Protein AF-A0AA37GB28-F1 (afdb_monomer_lite)

Sequence (142 aa):
MQKDSQGMRNPSDYNKQITAYLEQAVSANLSIIYVASGNIKQVEAFKKEAMHKDITIVTKHDLLESEDQLENLNWDQQALVDFLVLLSASQFGGMAYSSFSWNVALKRHLFIINSKEKYLDGPLVFNDKLSQIYEFAACLWP

Structure (mmCIF, N/CA/C/O backbone):
data_AF-A0AA37GB28-F1
#
_entry.id   AF-A0AA37GB28-F1
#
loop_
_atom_site.group_PDB
_atom_site.id
_atom_site.type_symbol
_atom_site.label_atom_id
_atom_site.label_alt_id
_atom_site.label_comp_id
_atom_site.label_asym_id
_atom_site.label_entity_id
_atom_site.label_seq_id
_atom_site.pdbx_PDB_ins_code
_atom_site.Cartn_x
_atom_site.Cartn_y
_atom_site.Cartn_z
_atom_site.occupancy
_atom_site.B_iso_or_equiv
_atom_site.auth_seq_id
_atom_site.auth_comp_id
_atom_site.auth_asym_id
_atom_site.auth_atom_id
_atom_site.pdbx_PDB_model_num
ATOM 1 N N . MET A 1 1 ? 7.438 25.900 -2.163 1.00 44.66 1 MET A N 1
ATOM 2 C CA . MET A 1 1 ? 6.334 24.917 -2.088 1.00 44.66 1 MET A CA 1
ATOM 3 C C . MET A 1 1 ? 5.019 25.693 -2.071 1.00 44.66 1 MET A C 1
ATOM 5 O O . MET A 1 1 ? 4.666 26.234 -1.033 1.00 44.66 1 MET A O 1
ATOM 9 N N . GLN A 1 2 ? 4.365 25.865 -3.222 1.00 34.47 2 GLN A N 1
ATOM 10 C CA . GLN A 1 2 ? 3.097 26.601 -3.328 1.00 34.47 2 GLN A CA 1
ATOM 11 C C . GLN A 1 2 ? 1.946 25.600 -3.177 1.00 34.47 2 GLN A C 1
ATOM 13 O O . GLN A 1 2 ? 1.790 24.711 -4.009 1.00 34.47 2 GLN A O 1
ATOM 18 N N . LYS A 1 3 ? 1.201 25.698 -2.074 1.00 37.25 3 LYS A N 1
ATOM 19 C CA . LYS A 1 3 ? -0.145 25.120 -1.970 1.00 37.25 3 LYS A CA 1
ATOM 20 C C . LYS A 1 3 ? -1.099 26.121 -2.620 1.00 37.25 3 LYS A C 1
ATOM 22 O O . LYS A 1 3 ? -0.932 27.322 -2.398 1.00 37.25 3 LYS A O 1
ATOM 27 N N . ASP A 1 4 ? -2.042 25.656 -3.429 1.00 43.44 4 ASP A N 1
ATOM 28 C CA . ASP A 1 4 ? -3.091 26.531 -3.944 1.00 43.44 4 ASP A CA 1
ATOM 29 C C . ASP A 1 4 ? -4.086 26.912 -2.829 1.00 43.44 4 ASP A C 1
ATOM 31 O O . ASP A 1 4 ? -4.062 26.374 -1.716 1.00 43.44 4 ASP A O 1
ATOM 35 N N . SER A 1 5 ? -4.949 27.887 -3.115 1.00 39.38 5 SER A N 1
ATOM 36 C CA . SER A 1 5 ? -5.918 28.482 -2.184 1.00 39.38 5 SER A CA 1
ATOM 37 C C . SER A 1 5 ? -6.991 27.511 -1.664 1.00 39.38 5 SER A C 1
ATOM 39 O O . SER A 1 5 ? -7.817 27.910 -0.845 1.00 39.38 5 SER A O 1
ATOM 41 N N . GLN A 1 6 ? -6.963 26.239 -2.081 1.00 45.59 6 GLN A N 1
ATOM 42 C CA . GLN A 1 6 ? -7.826 25.168 -1.575 1.00 45.59 6 GLN A CA 1
ATOM 43 C C . GLN A 1 6 ? -7.063 24.068 -0.819 1.00 45.59 6 GLN A C 1
ATOM 45 O O . GLN A 1 6 ? -7.653 23.064 -0.419 1.00 45.59 6 GLN A O 1
ATOM 50 N N . GLY A 1 7 ? -5.758 24.249 -0.586 1.00 44.16 7 GLY A N 1
ATOM 51 C CA . GLY A 1 7 ? -4.916 23.262 0.087 1.00 44.16 7 GLY A CA 1
ATOM 52 C C . GLY A 1 7 ? -4.585 22.042 -0.777 1.00 44.16 7 GLY A C 1
ATOM 53 O O . GLY A 1 7 ? -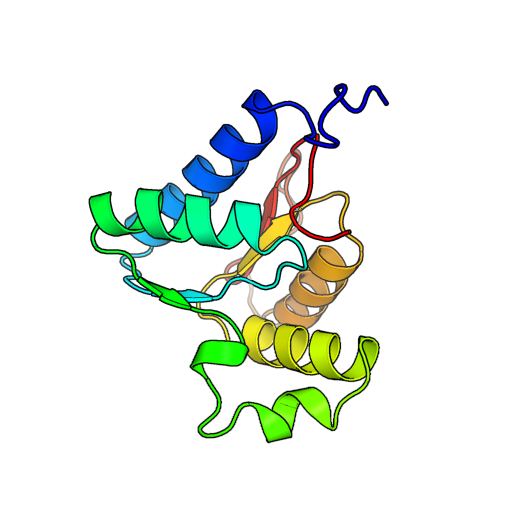4.012 21.082 -0.256 1.00 44.16 7 GLY A O 1
ATOM 54 N N . MET A 1 8 ? -4.903 22.072 -2.074 1.00 44.94 8 MET A N 1
ATOM 55 C CA . MET A 1 8 ? -4.512 21.035 -3.017 1.00 44.94 8 MET A CA 1
ATOM 56 C C . MET A 1 8 ? -3.082 21.305 -3.514 1.00 44.94 8 MET A C 1
ATOM 58 O O . MET A 1 8 ? -2.647 22.431 -3.762 1.00 44.94 8 MET A O 1
ATOM 62 N N . ARG A 1 9 ? -2.275 20.242 -3.558 1.00 53.41 9 ARG A N 1
ATOM 63 C CA . ARG A 1 9 ? -0.957 20.256 -4.209 1.00 53.41 9 ARG A CA 1
ATOM 64 C C . ARG A 1 9 ? -1.154 19.982 -5.702 1.00 53.41 9 ARG A C 1
ATOM 66 O O . ARG A 1 9 ? -2.107 19.303 -6.070 1.00 53.41 9 ARG A O 1
ATOM 73 N N . ASN A 1 10 ? -0.242 20.511 -6.519 1.00 56.44 10 ASN A N 1
ATOM 74 C CA . ASN A 1 10 ? -0.277 20.521 -7.984 1.00 56.44 10 ASN A CA 1
ATOM 75 C C . ASN A 1 10 ? -0.951 19.272 -8.617 1.00 56.44 10 ASN A C 1
ATOM 77 O O . ASN A 1 10 ? -0.396 18.172 -8.529 1.00 56.44 10 ASN A O 1
ATOM 81 N N . PRO A 1 11 ? -2.111 19.425 -9.287 1.00 54.69 11 PRO A N 1
ATOM 82 C CA . PRO A 1 11 ? -2.870 18.318 -9.878 1.00 54.69 11 PRO A CA 1
ATOM 83 C C . PRO A 1 11 ? -2.077 17.442 -10.858 1.00 54.69 11 PRO A C 1
ATOM 85 O O . PRO A 1 11 ? -2.379 16.259 -11.013 1.00 54.69 11 PRO A O 1
ATOM 88 N N . SER A 1 12 ? -1.038 17.990 -11.502 1.00 60.44 12 SER A N 1
ATOM 89 C CA . SER A 1 12 ? -0.222 17.237 -12.460 1.00 60.44 12 SER A CA 1
ATOM 90 C C . SER A 1 12 ? 0.563 16.088 -11.831 1.00 60.44 12 SER A C 1
ATOM 92 O O . SER A 1 12 ? 0.869 15.120 -12.522 1.00 60.44 12 SER A O 1
ATOM 94 N N . ASP A 1 13 ? 0.919 16.193 -10.549 1.00 72.81 13 ASP A N 1
ATOM 95 C CA . ASP A 1 13 ? 1.750 15.189 -9.876 1.00 72.81 13 ASP A CA 1
ATOM 96 C C . ASP A 1 13 ? 0.901 14.034 -9.337 1.00 72.81 13 ASP A C 1
ATOM 98 O O . ASP A 1 13 ? 1.303 12.877 -9.442 1.00 72.81 13 ASP A O 1
ATOM 102 N N . TYR A 1 14 ? -0.313 14.337 -8.867 1.00 78.75 14 TYR A N 1
ATOM 103 C CA . TYR A 1 14 ? -1.307 13.334 -8.479 1.00 78.75 14 TYR A CA 1
ATOM 104 C C . TYR A 1 14 ? -1.664 12.411 -9.654 1.00 78.75 14 TYR A C 1
ATOM 106 O O . TYR A 1 14 ? -1.550 11.193 -9.536 1.00 78.75 14 TYR A O 1
ATOM 114 N N . ASN A 1 15 ? -2.004 12.980 -10.816 1.00 83.94 15 ASN A N 1
ATOM 115 C CA . ASN A 1 15 ? -2.403 12.187 -11.985 1.00 83.94 15 ASN A CA 1
ATOM 116 C C . ASN A 1 15 ? -1.285 11.247 -12.461 1.00 83.94 15 ASN A C 1
ATOM 118 O O . ASN A 1 15 ? -1.550 10.102 -12.828 1.00 83.94 15 ASN A O 1
ATOM 122 N N . LYS A 1 16 ? -0.025 11.705 -12.431 1.00 86.50 16 LYS A N 1
ATOM 123 C CA . LYS A 1 16 ? 1.137 10.869 -12.777 1.00 86.50 16 LYS A CA 1
ATOM 124 C C . LYS A 1 16 ? 1.286 9.691 -11.822 1.00 86.50 16 LYS A C 1
ATOM 126 O O . LYS A 1 16 ? 1.508 8.571 -12.272 1.00 86.50 16 LYS A O 1
ATOM 131 N N . GLN A 1 17 ? 1.135 9.945 -10.524 1.00 86.06 17 GLN A N 1
ATOM 132 C CA . GLN A 1 17 ? 1.241 8.917 -9.498 1.00 86.06 17 GLN A CA 1
ATOM 133 C C . GLN A 1 17 ? 0.158 7.842 -9.657 1.00 86.06 17 GLN A C 1
ATOM 135 O O . GLN A 1 17 ? 0.472 6.654 -9.682 1.00 86.06 17 GLN A O 1
ATOM 140 N N . ILE A 1 18 ? -1.104 8.252 -9.804 1.00 90.69 18 ILE A N 1
ATOM 141 C CA . ILE A 1 18 ? -2.223 7.319 -9.978 1.00 90.69 18 ILE A CA 1
ATOM 142 C C . ILE A 1 18 ? -2.073 6.502 -11.261 1.00 90.69 18 ILE A C 1
ATOM 144 O O . ILE A 1 18 ? -2.238 5.282 -11.237 1.00 90.69 18 ILE A O 1
ATOM 148 N N . THR A 1 19 ? -1.687 7.152 -12.362 1.00 92.38 19 THR A N 1
ATOM 149 C CA . THR A 1 19 ? -1.444 6.469 -13.639 1.00 92.38 19 THR A CA 1
ATOM 150 C C . THR A 1 19 ? -0.383 5.381 -13.483 1.00 92.38 19 THR A C 1
ATOM 152 O O . THR A 1 19 ? -0.632 4.242 -13.868 1.00 92.38 19 THR A O 1
ATOM 155 N N . ALA A 1 20 ? 0.749 5.692 -12.842 1.00 91.69 20 ALA A N 1
ATOM 156 C CA . ALA A 1 20 ? 1.826 4.728 -12.628 1.00 91.69 20 ALA A CA 1
ATOM 157 C C . ALA A 1 20 ? 1.382 3.519 -11.784 1.00 91.69 20 ALA A C 1
ATOM 159 O O . ALA A 1 20 ? 1.683 2.379 -12.129 1.00 91.69 20 ALA A O 1
ATOM 160 N N . TYR A 1 21 ? 0.619 3.742 -10.709 1.00 94.31 21 TYR A N 1
ATOM 161 C CA . TYR A 1 21 ? 0.118 2.651 -9.864 1.00 94.31 21 TYR A CA 1
ATOM 162 C C . TYR A 1 21 ? -0.885 1.752 -10.592 1.00 94.31 21 TYR A C 1
ATOM 164 O O . TYR A 1 21 ? -0.836 0.529 -10.451 1.00 94.31 21 TYR A O 1
ATOM 172 N N . LEU A 1 22 ? -1.773 2.339 -11.397 1.00 95.94 22 LEU A N 1
ATOM 173 C CA . LEU A 1 22 ? -2.718 1.578 -12.211 1.00 95.94 22 LEU A CA 1
ATOM 174 C C . LEU A 1 22 ? -2.004 0.778 -13.301 1.00 95.94 22 LEU A C 1
ATOM 176 O O . LEU A 1 22 ? -2.320 -0.390 -13.503 1.00 95.94 22 LEU A O 1
ATOM 180 N N . GLU A 1 23 ? -1.036 1.377 -13.994 1.00 94.75 23 GLU A N 1
ATOM 181 C CA . GLU A 1 23 ? -0.236 0.687 -15.010 1.00 94.75 23 GLU A CA 1
ATOM 182 C C . GLU A 1 23 ? 0.563 -0.473 -14.414 1.00 94.75 23 GLU A C 1
ATOM 184 O O . GLU A 1 23 ? 0.602 -1.551 -15.010 1.00 94.75 23 GLU A O 1
ATOM 189 N N . GLN A 1 24 ? 1.138 -0.292 -13.221 1.00 93.69 24 GLN A N 1
ATOM 190 C CA . GLN A 1 24 ? 1.817 -1.362 -12.495 1.00 93.69 24 GLN A CA 1
ATOM 191 C C . GLN A 1 24 ? 0.854 -2.515 -12.179 1.00 93.69 24 GLN A C 1
ATOM 193 O O . GLN A 1 24 ? 1.165 -3.666 -12.482 1.00 93.69 24 GLN A O 1
ATOM 198 N N . ALA A 1 25 ? -0.329 -2.221 -11.629 1.00 95.94 25 ALA A N 1
ATOM 199 C CA . ALA A 1 25 ? -1.328 -3.243 -11.312 1.00 95.94 25 ALA A CA 1
ATOM 200 C C . ALA A 1 25 ? -1.815 -3.995 -12.562 1.00 95.94 25 ALA A C 1
ATOM 202 O O . ALA A 1 25 ? -1.846 -5.225 -12.557 1.00 95.94 25 ALA A O 1
ATOM 203 N N . VAL A 1 26 ? -2.107 -3.280 -13.654 1.00 96.00 26 VAL A N 1
ATOM 204 C CA . VAL A 1 26 ? -2.498 -3.883 -14.941 1.00 96.00 26 VAL A CA 1
ATOM 205 C C . VAL A 1 26 ? -1.381 -4.772 -15.489 1.00 96.00 26 VAL A C 1
ATOM 207 O O . VAL A 1 26 ? -1.634 -5.915 -15.862 1.00 96.00 26 VAL A O 1
ATOM 210 N N . SER A 1 27 ? -0.136 -4.289 -15.491 1.00 94.62 27 SER A N 1
ATOM 211 C CA . SER A 1 27 ? 1.026 -5.048 -15.985 1.00 94.62 27 SER A CA 1
ATOM 212 C C . SER A 1 27 ? 1.286 -6.312 -15.161 1.00 94.62 27 SER A C 1
ATOM 214 O O . SER A 1 27 ? 1.778 -7.311 -15.680 1.00 94.62 27 SER A O 1
ATOM 216 N N . ALA A 1 28 ? 0.932 -6.273 -13.877 1.00 93.69 28 ALA A N 1
ATOM 217 C CA . ALA A 1 28 ? 1.032 -7.382 -12.941 1.00 93.69 28 ALA A CA 1
ATOM 218 C C . ALA A 1 28 ? -0.195 -8.311 -12.933 1.00 93.69 28 ALA A C 1
ATOM 220 O O . ALA A 1 28 ? -0.197 -9.289 -12.184 1.00 93.69 28 ALA A O 1
ATOM 221 N N . ASN A 1 29 ? -1.229 -8.018 -13.734 1.00 96.06 29 ASN A N 1
ATOM 222 C CA . ASN A 1 29 ? -2.520 -8.709 -13.726 1.00 96.06 29 ASN A CA 1
ATOM 223 C C . ASN A 1 29 ? -3.173 -8.755 -12.324 1.00 96.06 29 ASN A C 1
ATOM 225 O O . ASN A 1 29 ? -3.682 -9.788 -11.887 1.00 96.06 29 ASN A O 1
ATOM 229 N N . LEU A 1 30 ? -3.112 -7.636 -11.595 1.00 96.31 30 LEU A N 1
ATOM 230 C CA . LEU A 1 30 ? -3.709 -7.462 -10.271 1.00 96.31 30 LEU A CA 1
ATOM 231 C C . LEU A 1 30 ? -5.023 -6.682 -10.379 1.00 96.31 30 LEU A C 1
ATOM 233 O O . LEU A 1 30 ? -5.076 -5.629 -11.008 1.00 96.31 30 LEU A O 1
ATOM 237 N N . SER A 1 31 ? -6.064 -7.169 -9.705 1.00 96.81 31 SER A N 1
ATOM 238 C CA . SER A 1 31 ? -7.398 -6.549 -9.680 1.00 96.81 31 SER A CA 1
ATOM 239 C C . SER A 1 31 ? -7.693 -5.767 -8.396 1.00 96.81 31 SER A C 1
ATOM 241 O O . SER A 1 31 ? -8.775 -5.202 -8.258 1.00 96.81 31 SER A O 1
ATOM 243 N N . ILE A 1 32 ? -6.766 -5.750 -7.432 1.00 97.44 32 ILE A N 1
ATOM 244 C CA . ILE A 1 32 ? -6.934 -5.088 -6.133 1.00 97.44 32 ILE A CA 1
ATOM 245 C C . ILE A 1 32 ? -5.680 -4.271 -5.820 1.00 97.44 32 ILE A C 1
ATOM 247 O O . ILE A 1 32 ? -4.565 -4.783 -5.923 1.00 97.44 32 ILE A O 1
ATOM 251 N N . ILE A 1 33 ? -5.865 -3.021 -5.393 1.00 97.62 33 ILE A N 1
ATOM 252 C CA . ILE A 1 33 ? -4.802 -2.172 -4.845 1.00 97.62 33 ILE A CA 1
ATOM 253 C C . ILE A 1 33 ? -5.201 -1.754 -3.430 1.00 97.62 33 ILE A C 1
ATOM 255 O O . ILE A 1 33 ? -6.246 -1.139 -3.222 1.00 97.62 33 ILE A O 1
ATOM 259 N N . TYR A 1 34 ? -4.335 -2.052 -2.463 1.00 97.56 34 TYR A N 1
ATOM 260 C CA . TYR A 1 34 ? -4.426 -1.497 -1.117 1.00 97.56 34 TYR A CA 1
ATOM 261 C C . TYR A 1 34 ? -3.757 -0.119 -1.063 1.00 97.56 34 TYR A C 1
ATOM 263 O O . TYR A 1 34 ? -2.611 0.027 -1.492 1.00 97.56 34 TYR A O 1
ATOM 271 N N . VAL A 1 35 ? -4.441 0.884 -0.511 1.00 96.44 35 VAL A N 1
ATOM 272 C CA . VAL A 1 35 ? -3.936 2.260 -0.423 1.00 96.44 35 VAL A CA 1
ATOM 273 C C . VAL A 1 35 ? -3.772 2.691 1.030 1.00 96.44 35 VAL A C 1
ATOM 275 O O . VAL A 1 35 ? -4.746 2.860 1.759 1.00 96.44 35 VAL A O 1
ATOM 278 N N . ALA A 1 36 ? -2.523 2.957 1.411 1.00 94.94 36 ALA A N 1
ATOM 279 C CA . ALA A 1 36 ? -2.170 3.631 2.656 1.00 94.94 36 ALA A CA 1
ATOM 280 C C . ALA A 1 36 ? -2.015 5.139 2.400 1.00 94.94 36 ALA A C 1
ATOM 282 O O . ALA A 1 36 ? -0.994 5.595 1.881 1.00 94.94 36 ALA A O 1
ATOM 283 N N . SER A 1 37 ? -3.036 5.928 2.731 1.00 90.56 37 SER A N 1
ATOM 284 C CA . SER A 1 37 ? -2.998 7.388 2.602 1.00 90.56 37 SER A CA 1
ATOM 285 C C . SER A 1 37 ? -3.840 8.057 3.682 1.00 90.56 37 SER A C 1
ATOM 287 O O . SER A 1 37 ? -4.939 7.607 3.991 1.00 90.56 37 SER A O 1
ATOM 289 N N . GLY A 1 38 ? -3.344 9.179 4.210 1.00 85.06 38 GLY A N 1
ATOM 290 C CA . GLY A 1 38 ? -4.124 10.065 5.078 1.00 85.06 38 GLY A CA 1
ATOM 291 C C . GLY A 1 38 ? -5.043 11.030 4.315 1.00 85.06 38 GLY A C 1
ATOM 292 O O . GLY A 1 38 ? -5.807 11.765 4.937 1.00 85.06 38 GLY A O 1
ATOM 293 N N . ASN A 1 39 ? -4.978 11.074 2.978 1.00 88.94 39 ASN A N 1
ATOM 294 C CA . ASN A 1 39 ? -5.771 11.989 2.161 1.00 88.94 39 ASN A CA 1
ATOM 295 C C . ASN A 1 39 ? -7.007 11.296 1.577 1.00 88.94 39 ASN A C 1
ATOM 297 O O . ASN A 1 39 ? -7.021 10.861 0.426 1.00 88.94 39 ASN A O 1
ATOM 301 N N . ILE A 1 40 ? -8.079 11.269 2.369 1.00 87.31 40 ILE A N 1
ATOM 302 C CA . ILE A 1 40 ? -9.351 10.617 2.024 1.00 87.31 40 ILE A CA 1
ATOM 303 C C . ILE A 1 40 ? -9.896 11.107 0.670 1.00 87.31 40 ILE A C 1
ATOM 305 O O . ILE A 1 40 ? -10.335 10.306 -0.147 1.00 87.31 40 ILE A O 1
ATOM 309 N N . LYS A 1 41 ? -9.805 12.412 0.371 1.00 89.19 41 LYS A N 1
ATOM 310 C CA . LYS A 1 41 ? -10.308 12.968 -0.901 1.00 89.19 41 LYS A CA 1
ATOM 311 C C . LYS A 1 41 ? -9.564 12.406 -2.115 1.00 89.19 41 LYS A C 1
ATOM 313 O O . LYS A 1 41 ? -10.187 12.127 -3.136 1.00 89.19 41 LYS A O 1
ATOM 318 N N . GLN A 1 42 ? -8.245 12.247 -2.007 1.00 89.06 42 GLN A N 1
ATOM 319 C CA . GLN A 1 42 ? -7.425 11.672 -3.076 1.00 89.06 42 GLN A CA 1
ATOM 320 C C . GLN A 1 42 ? -7.654 10.168 -3.237 1.00 89.06 42 GLN A C 1
ATOM 322 O O . GLN A 1 42 ? -7.622 9.681 -4.365 1.00 89.06 42 GLN A O 1
ATOM 327 N N . VAL A 1 43 ? -7.927 9.449 -2.144 1.00 92.56 43 VAL A N 1
ATOM 328 C CA . VAL A 1 43 ? -8.307 8.029 -2.191 1.00 92.56 43 VAL A CA 1
ATOM 329 C C . VAL A 1 43 ? -9.654 7.849 -2.890 1.00 92.56 43 VAL A C 1
ATOM 331 O O . VAL A 1 43 ? -9.781 6.990 -3.756 1.00 92.56 43 VAL A O 1
ATOM 334 N N . GLU A 1 44 ? -10.643 8.690 -2.588 1.00 92.44 44 GLU A N 1
ATOM 335 C CA . GLU A 1 44 ? -11.957 8.636 -3.242 1.00 92.44 44 GLU A CA 1
ATOM 336 C C . GLU A 1 44 ? -11.896 8.999 -4.733 1.00 92.44 44 GLU A C 1
ATOM 338 O O . GLU A 1 44 ? -12.590 8.399 -5.555 1.00 92.44 44 GLU A O 1
ATOM 343 N N . ALA A 1 45 ? -11.038 9.946 -5.118 1.00 92.06 45 ALA A N 1
ATOM 344 C CA . ALA A 1 45 ? -10.759 10.209 -6.529 1.00 92.06 45 ALA A CA 1
ATOM 345 C C . ALA A 1 45 ? -10.064 9.009 -7.200 1.00 92.06 45 ALA A C 1
ATOM 347 O O . ALA A 1 45 ? -10.463 8.601 -8.290 1.00 92.06 45 ALA A O 1
ATOM 348 N N . PHE A 1 46 ? -9.114 8.373 -6.509 1.00 94.38 46 PHE A N 1
ATOM 349 C CA . PHE A 1 46 ? -8.401 7.209 -7.028 1.00 94.38 46 PHE A CA 1
ATOM 350 C C . PHE A 1 46 ? -9.334 6.004 -7.228 1.00 94.38 46 PHE A C 1
ATOM 352 O O . PHE A 1 46 ? -9.285 5.359 -8.273 1.00 94.38 46 PHE A O 1
ATOM 359 N N . LYS A 1 47 ? -10.254 5.749 -6.287 1.00 95.75 47 LYS A N 1
ATOM 360 C CA . LYS A 1 47 ? -11.318 4.737 -6.425 1.00 95.75 47 LYS A CA 1
ATOM 361 C C . LYS A 1 47 ? -12.080 4.895 -7.743 1.00 95.75 47 LYS A C 1
ATOM 363 O O . LYS A 1 47 ? -12.238 3.923 -8.474 1.00 95.75 47 LYS A O 1
ATOM 368 N N . LYS A 1 48 ? -12.502 6.120 -8.075 1.00 94.50 48 LYS A N 1
ATOM 369 C CA . LYS A 1 48 ? -13.250 6.406 -9.313 1.00 94.50 48 LYS A CA 1
ATOM 370 C C . LYS A 1 48 ? -12.430 6.112 -10.566 1.00 94.50 48 LYS A C 1
ATOM 372 O 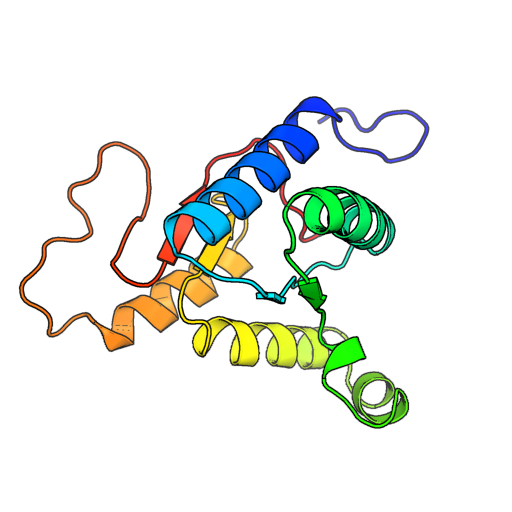O . LYS A 1 48 ? -12.954 5.527 -11.506 1.00 94.50 48 LYS A O 1
ATOM 377 N N . GLU A 1 49 ? -11.154 6.488 -10.579 1.00 93.56 49 GLU A N 1
ATOM 378 C CA . GLU A 1 49 ? -10.277 6.225 -11.725 1.00 93.56 49 GLU A CA 1
ATOM 379 C C . GLU A 1 49 ? -9.985 4.729 -11.907 1.00 93.56 49 GLU A C 1
ATOM 381 O O . GLU A 1 49 ? -9.999 4.225 -13.030 1.00 93.56 49 GLU A O 1
ATOM 386 N N . ALA A 1 50 ? -9.777 4.002 -10.808 1.00 95.38 50 ALA A N 1
ATOM 387 C CA . ALA A 1 50 ? -9.480 2.574 -10.826 1.00 95.38 50 ALA A CA 1
ATOM 388 C C . ALA A 1 50 ? -10.654 1.716 -11.326 1.00 95.38 50 ALA A C 1
ATOM 390 O O . ALA A 1 50 ? -10.431 0.729 -12.030 1.00 95.38 50 ALA A O 1
ATOM 391 N N . MET A 1 51 ? -11.897 2.133 -11.049 1.00 93.31 51 MET A N 1
ATOM 392 C CA . MET A 1 51 ? -13.103 1.464 -11.555 1.00 93.31 51 MET A CA 1
ATOM 393 C C . MET A 1 51 ? -13.123 1.358 -13.085 1.00 93.31 51 MET A C 1
ATOM 395 O O . MET A 1 51 ? -13.635 0.381 -13.619 1.00 93.31 51 MET A O 1
ATOM 399 N N . HIS A 1 52 ? -12.535 2.317 -13.808 1.00 93.00 52 HIS A N 1
ATOM 400 C CA . HIS A 1 52 ? -12.452 2.271 -15.274 1.00 93.00 52 HIS A CA 1
ATOM 401 C C . HIS A 1 52 ? -11.465 1.224 -15.812 1.00 93.00 52 HIS A C 1
ATOM 403 O O . HIS A 1 52 ? -11.408 1.009 -17.022 1.00 93.00 52 HIS A O 1
ATOM 409 N N . LYS A 1 53 ? -10.666 0.603 -14.939 1.00 93.31 53 LYS A N 1
ATOM 410 C CA . LYS A 1 53 ? -9.676 -0.430 -15.271 1.00 93.31 53 LYS A CA 1
ATOM 411 C C . LYS A 1 53 ? -9.979 -1.774 -14.601 1.00 93.31 53 LYS A C 1
ATOM 413 O O . LYS A 1 53 ? -9.081 -2.604 -14.517 1.00 93.31 53 LYS A O 1
ATOM 418 N N . ASP A 1 54 ? -11.198 -1.963 -14.092 1.00 95.38 54 ASP A N 1
ATOM 419 C CA . ASP A 1 54 ? -11.605 -3.157 -13.335 1.00 95.38 54 ASP A CA 1
ATOM 420 C C . ASP A 1 54 ? -10.704 -3.442 -12.113 1.00 95.38 54 ASP A C 1
ATOM 422 O O . ASP A 1 54 ? -10.512 -4.588 -11.702 1.00 95.38 54 ASP A O 1
ATOM 426 N N . ILE A 1 55 ? -10.144 -2.382 -11.512 1.00 97.69 55 ILE A N 1
ATOM 427 C CA . ILE A 1 55 ? -9.309 -2.458 -10.310 1.00 97.69 55 ILE A CA 1
ATOM 428 C C . ILE A 1 55 ? -10.099 -1.945 -9.107 1.00 97.69 55 ILE A C 1
ATOM 430 O O . ILE A 1 55 ? -10.621 -0.830 -9.104 1.00 97.69 55 ILE A O 1
ATOM 434 N N . THR A 1 56 ? -10.136 -2.747 -8.046 1.00 97.69 56 THR A N 1
ATOM 435 C CA . THR A 1 56 ? -10.748 -2.388 -6.764 1.00 97.69 56 THR A CA 1
ATOM 436 C C . THR A 1 56 ? -9.713 -1.733 -5.855 1.00 97.69 56 THR A C 1
ATOM 438 O O . THR A 1 56 ? -8.681 -2.329 -5.546 1.00 97.69 56 THR A O 1
ATOM 441 N N . ILE A 1 57 ? -9.991 -0.514 -5.394 1.00 97.06 57 ILE A N 1
ATOM 442 C CA . ILE A 1 57 ? -9.178 0.153 -4.372 1.00 97.06 57 ILE A CA 1
ATOM 443 C C . ILE A 1 57 ? -9.749 -0.160 -2.992 1.00 97.06 57 ILE A C 1
ATOM 445 O O . ILE A 1 57 ? -10.920 0.117 -2.736 1.00 97.06 57 ILE A O 1
ATOM 449 N N . VAL A 1 58 ? -8.903 -0.678 -2.106 1.00 96.50 58 VAL A N 1
ATOM 450 C CA . VAL A 1 58 ? -9.228 -0.964 -0.703 1.00 96.50 58 VAL A CA 1
ATOM 451 C C . VAL A 1 58 ? -8.283 -0.218 0.236 1.00 96.50 58 VAL A C 1
ATOM 453 O O . VAL A 1 58 ? -7.159 0.136 -0.120 1.00 96.50 58 VAL A O 1
ATOM 456 N N . THR A 1 59 ? -8.736 0.021 1.454 1.00 95.44 59 THR A N 1
ATOM 457 C CA . THR A 1 59 ? -8.020 0.689 2.543 1.00 95.44 59 THR A CA 1
ATOM 458 C C . THR A 1 59 ? -8.150 -0.140 3.817 1.00 95.44 59 THR A C 1
ATOM 460 O O . THR A 1 59 ? -8.927 -1.092 3.861 1.00 95.44 59 THR A O 1
ATOM 463 N N . LYS A 1 60 ? -7.442 0.225 4.892 1.00 93.25 60 LYS A N 1
ATOM 464 C CA . LYS A 1 60 ? -7.613 -0.438 6.199 1.00 93.25 60 LYS A CA 1
ATOM 465 C C . LYS A 1 60 ? -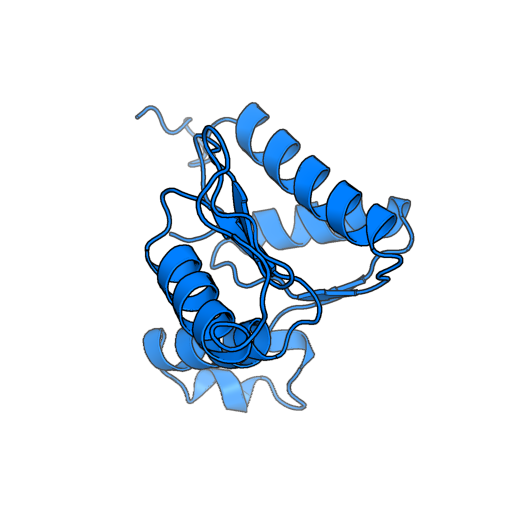9.057 -0.452 6.702 1.00 93.25 60 LYS A C 1
ATOM 467 O O . LYS A 1 60 ? -9.434 -1.399 7.378 1.00 93.25 60 LYS A O 1
ATOM 472 N N . HIS A 1 61 ? -9.856 0.557 6.353 1.00 91.75 61 HIS A N 1
ATOM 473 C CA . HIS A 1 61 ? -11.263 0.628 6.750 1.00 91.75 61 HIS A CA 1
ATOM 474 C C . HIS A 1 61 ? -12.115 -0.448 6.065 1.00 91.75 61 HIS A C 1
ATOM 476 O O . HIS A 1 61 ? -13.109 -0.877 6.630 1.00 91.75 61 HIS A O 1
ATOM 482 N N . ASP A 1 62 ? -11.692 -0.934 4.894 1.00 91.69 62 ASP A N 1
ATOM 483 C CA . ASP A 1 62 ? -12.381 -1.997 4.156 1.00 91.69 62 ASP A CA 1
ATOM 484 C C . ASP A 1 62 ? -11.976 -3.408 4.637 1.00 91.69 62 ASP A C 1
ATOM 486 O O . ASP A 1 62 ? -12.585 -4.397 4.236 1.00 91.69 62 ASP A O 1
ATOM 490 N N . LEU A 1 63 ? -10.927 -3.523 5.465 1.00 87.00 63 LEU A N 1
ATOM 491 C CA . LEU A 1 63 ? -10.400 -4.807 5.948 1.00 87.00 63 LEU A CA 1
ATOM 492 C C . LEU A 1 63 ? -11.025 -5.276 7.265 1.00 87.00 63 LEU A C 1
ATOM 494 O O . LEU A 1 63 ? -10.857 -6.439 7.629 1.00 87.00 63 LEU A O 1
ATOM 498 N N . LEU A 1 64 ? -11.672 -4.378 8.005 1.00 83.25 64 LEU A N 1
ATOM 499 C CA . LEU A 1 64 ? -12.156 -4.652 9.354 1.00 83.25 64 LEU A CA 1
ATOM 500 C C . LEU A 1 64 ? -13.674 -4.762 9.379 1.00 83.25 64 LEU A C 1
ATOM 502 O O . LEU A 1 64 ? -14.378 -4.050 8.672 1.00 83.25 64 LEU A O 1
ATOM 506 N N . GLU A 1 65 ? -14.174 -5.652 10.232 1.00 80.00 65 GLU A N 1
ATOM 507 C CA . GLU A 1 65 ? -15.612 -5.902 10.375 1.00 80.00 65 GLU A CA 1
ATOM 508 C C . GLU A 1 65 ? -16.340 -4.765 11.109 1.00 80.00 65 GLU A C 1
ATOM 510 O O . GLU A 1 65 ? -17.537 -4.571 10.913 1.00 80.00 65 GLU A O 1
ATOM 515 N N . SER A 1 66 ? -15.625 -4.025 11.962 1.00 82.19 66 SER A N 1
ATOM 516 C CA . SER A 1 66 ? -16.153 -2.892 12.724 1.00 82.19 66 SER A CA 1
ATOM 517 C C . SER A 1 66 ? -15.167 -1.727 12.712 1.00 82.19 66 SER A C 1
ATOM 519 O O . SER A 1 66 ? -13.967 -1.921 12.931 1.00 82.19 66 SER A O 1
ATOM 521 N N . GLU A 1 67 ? -15.687 -0.515 12.503 1.00 76.12 67 GLU A N 1
ATOM 522 C CA . GLU A 1 67 ? -14.913 0.733 12.532 1.00 76.12 67 GLU A CA 1
ATOM 523 C C . GLU A 1 67 ? -14.230 0.951 13.892 1.00 76.12 67 GLU A C 1
ATOM 525 O O . GLU A 1 67 ? -13.069 1.372 13.936 1.00 76.12 67 GLU A O 1
ATOM 530 N N . ASP A 1 68 ? -14.876 0.531 14.986 1.00 79.81 68 ASP A N 1
ATOM 531 C CA . ASP A 1 68 ? -14.386 0.672 16.363 1.00 79.81 68 ASP A CA 1
ATOM 532 C C . ASP A 1 68 ? -12.994 0.043 16.560 1.00 79.81 68 ASP A C 1
ATOM 534 O O . ASP A 1 68 ? -12.214 0.461 17.419 1.00 79.81 68 ASP A O 1
ATOM 538 N N . GLN A 1 69 ? -12.641 -0.976 15.769 1.00 86.31 69 GLN A N 1
ATOM 539 C CA . GLN A 1 69 ? -11.333 -1.629 15.860 1.00 86.31 69 GLN A CA 1
ATOM 540 C C . GLN A 1 69 ? -10.183 -0.695 15.456 1.00 86.31 69 GLN A C 1
ATOM 542 O O . GLN A 1 69 ? -9.109 -0.776 16.051 1.00 86.31 69 GLN A O 1
ATOM 547 N N . LEU A 1 70 ? -10.400 0.209 14.493 1.00 89.75 70 LEU A N 1
ATOM 548 C CA . LEU A 1 70 ? -9.426 1.249 14.137 1.00 89.75 70 LEU A CA 1
ATOM 549 C C . LEU A 1 70 ? -9.497 2.442 15.079 1.00 89.75 70 LEU A C 1
ATOM 551 O O . LEU A 1 70 ? -8.455 3.012 15.393 1.00 89.75 70 LEU A O 1
ATOM 555 N N . GLU A 1 71 ? -10.689 2.817 15.539 1.00 88.44 71 GLU A N 1
ATOM 556 C CA . GLU A 1 71 ? -10.869 3.974 16.427 1.00 88.44 71 GLU A CA 1
ATOM 557 C C . GLU A 1 71 ? -10.192 3.789 17.790 1.00 88.44 71 GLU A C 1
ATOM 559 O O . GLU A 1 71 ? -9.711 4.752 18.385 1.00 88.44 71 GLU A O 1
ATOM 564 N N . ASN A 1 72 ? -10.072 2.542 18.251 1.00 91.00 72 ASN A N 1
ATOM 565 C CA . ASN A 1 72 ? -9.322 2.198 19.460 1.00 91.00 72 ASN A CA 1
ATOM 566 C C . ASN A 1 72 ? -7.794 2.309 19.296 1.00 91.00 72 ASN A C 1
ATOM 568 O O . ASN A 1 72 ? -7.060 2.220 20.283 1.00 91.00 72 ASN A O 1
ATOM 572 N N . LEU A 1 73 ? -7.299 2.486 18.068 1.00 92.25 73 LEU A N 1
ATOM 573 C CA . LEU A 1 73 ? -5.884 2.660 17.768 1.00 92.25 73 LEU A CA 1
ATOM 574 C C . LEU A 1 73 ? -5.562 4.138 17.570 1.00 92.25 73 LEU A C 1
ATOM 576 O O . LEU A 1 73 ? -6.238 4.857 16.831 1.00 92.25 73 LEU A O 1
ATOM 580 N N . ASN A 1 74 ? -4.462 4.585 18.172 1.00 93.69 74 ASN A N 1
ATOM 581 C CA . ASN A 1 74 ? -3.934 5.910 17.881 1.00 93.69 74 ASN A CA 1
ATOM 582 C C . ASN A 1 74 ? -3.390 5.985 16.443 1.00 93.69 74 ASN A C 1
ATOM 584 O O . ASN A 1 74 ? -3.197 4.975 15.765 1.00 93.69 74 ASN A O 1
ATOM 588 N N . TRP A 1 75 ? -3.117 7.204 15.984 1.00 89.44 75 TRP A N 1
ATOM 589 C CA . TRP A 1 75 ? -2.709 7.457 14.604 1.00 89.44 75 TRP A CA 1
ATOM 590 C C . TRP A 1 75 ? -1.489 6.626 14.155 1.00 89.44 75 TRP A C 1
ATOM 592 O O . TRP A 1 75 ? -1.525 6.027 13.080 1.00 89.44 75 TRP A O 1
ATOM 602 N N . ASP A 1 76 ? -0.455 6.505 14.995 1.00 91.88 76 ASP A N 1
ATOM 603 C CA . ASP A 1 76 ? 0.740 5.706 14.684 1.00 91.88 76 ASP A CA 1
ATOM 604 C C . ASP A 1 76 ? 0.430 4.203 14.639 1.00 91.88 76 ASP A C 1
ATOM 606 O O . ASP A 1 76 ? 0.928 3.473 13.781 1.00 91.88 76 ASP A O 1
ATOM 610 N N . GLN A 1 77 ? -0.435 3.722 15.533 1.00 94.31 77 GLN A N 1
ATOM 611 C CA . GLN A 1 77 ? -0.887 2.331 15.534 1.00 94.31 77 GLN A CA 1
ATOM 612 C C . GLN A 1 77 ? -1.715 2.005 1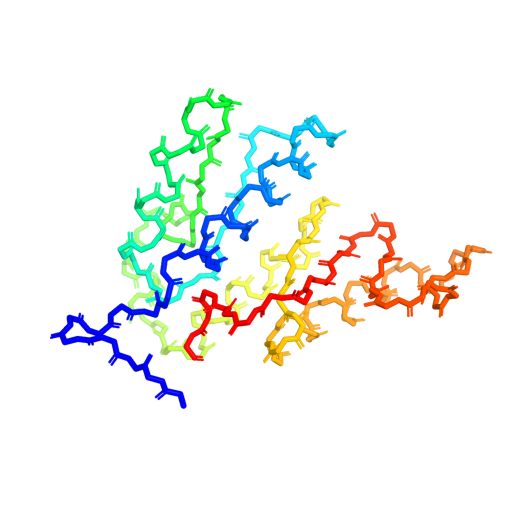4.286 1.00 94.31 77 GLN A C 1
ATOM 614 O O . GLN A 1 77 ? -1.558 0.929 13.711 1.00 94.31 77 GLN A O 1
ATOM 619 N N . GLN A 1 78 ? -2.541 2.936 13.806 1.00 93.44 78 GLN A N 1
ATOM 620 C CA . GLN A 1 78 ? -3.243 2.765 12.535 1.00 93.44 78 GLN A CA 1
ATOM 621 C C . GLN A 1 78 ? -2.278 2.760 11.340 1.00 93.44 78 GLN A C 1
ATOM 623 O O . GLN A 1 78 ? -2.504 2.020 10.384 1.00 93.44 78 GLN A O 1
ATOM 628 N N . ALA A 1 79 ? -1.202 3.552 11.375 1.00 92.38 79 ALA A N 1
ATOM 629 C CA . ALA A 1 79 ? -0.154 3.505 10.353 1.00 92.38 79 ALA A CA 1
ATOM 630 C C . ALA A 1 79 ? 0.632 2.179 10.390 1.00 92.38 79 ALA A C 1
ATOM 632 O O . ALA A 1 79 ? 1.109 1.705 9.359 1.00 92.38 79 ALA A O 1
ATOM 633 N N . LEU A 1 80 ? 0.733 1.533 11.557 1.00 94.31 80 LEU A N 1
ATOM 634 C CA . LEU A 1 80 ? 1.306 0.191 11.666 1.00 94.31 80 LEU A CA 1
ATOM 635 C C . LEU A 1 80 ? 0.425 -0.868 10.983 1.00 94.31 80 LEU A C 1
ATOM 637 O O . LEU A 1 80 ? 0.968 -1.787 10.372 1.00 94.31 80 LEU A O 1
ATOM 641 N N . VAL A 1 81 ? -0.906 -0.730 11.019 1.00 94.31 81 VAL A N 1
ATOM 642 C CA . VAL A 1 81 ? -1.814 -1.595 10.238 1.00 94.31 81 VAL A CA 1
ATOM 643 C C . VAL A 1 81 ? -1.507 -1.464 8.746 1.00 94.31 81 VAL A C 1
ATOM 645 O O . VAL A 1 81 ? -1.264 -2.473 8.085 1.00 94.31 81 VAL A O 1
ATOM 648 N N . ASP A 1 82 ? -1.415 -0.228 8.242 1.00 95.88 82 ASP A N 1
ATOM 649 C CA . ASP A 1 82 ? -1.021 0.048 6.854 1.00 95.88 82 ASP A CA 1
ATOM 650 C C . ASP A 1 82 ? 0.322 -0.612 6.507 1.00 95.88 82 ASP A C 1
ATOM 652 O O . ASP A 1 82 ? 0.457 -1.280 5.481 1.00 95.88 82 ASP A O 1
ATOM 656 N N . PHE A 1 83 ? 1.313 -0.469 7.389 1.00 95.88 83 PHE A N 1
ATOM 657 C CA . PHE A 1 83 ? 2.637 -1.054 7.212 1.00 95.88 83 PHE A CA 1
ATOM 658 C C . PHE A 1 83 ? 2.579 -2.583 7.088 1.00 95.88 83 PHE A C 1
ATOM 660 O O . PHE A 1 83 ? 3.142 -3.141 6.147 1.00 95.88 83 PHE A O 1
ATOM 667 N N . LEU A 1 84 ? 1.871 -3.269 7.991 1.00 95.44 84 LEU A N 1
ATOM 668 C CA . LEU A 1 84 ? 1.760 -4.734 8.001 1.00 95.44 84 LEU A CA 1
ATOM 669 C C . LEU A 1 84 ? 1.069 -5.284 6.746 1.00 95.44 84 LEU A C 1
ATOM 671 O O . LEU A 1 84 ? 1.520 -6.289 6.185 1.00 95.44 84 LEU A O 1
ATOM 675 N N . VAL A 1 85 ? 0.015 -4.613 6.275 1.00 96.12 85 VAL A N 1
ATOM 676 C CA . VAL A 1 85 ? -0.674 -4.997 5.036 1.00 96.12 85 VAL A CA 1
ATOM 677 C C . VAL A 1 85 ? 0.263 -4.841 3.837 1.00 96.12 85 VAL A C 1
ATOM 679 O O . VAL A 1 85 ? 0.417 -5.771 3.043 1.00 96.12 85 VAL A O 1
ATOM 682 N N . LEU A 1 86 ? 0.971 -3.712 3.736 1.00 96.50 86 LEU A N 1
ATOM 683 C CA . LEU A 1 86 ? 1.899 -3.447 2.631 1.00 96.50 86 LEU A CA 1
ATOM 684 C C . LEU A 1 86 ? 3.111 -4.393 2.609 1.00 96.50 86 LEU A C 1
ATOM 686 O O . LEU A 1 86 ? 3.621 -4.719 1.534 1.00 96.50 86 LEU A O 1
ATOM 690 N N . LEU A 1 87 ? 3.562 -4.903 3.761 1.00 95.12 87 LEU A N 1
ATOM 691 C CA . LEU A 1 87 ? 4.588 -5.954 3.794 1.00 95.12 87 LEU A CA 1
ATOM 692 C C . LEU A 1 87 ? 4.119 -7.264 3.151 1.00 95.12 87 LEU A C 1
ATOM 694 O O . LEU A 1 87 ? 4.951 -8.001 2.627 1.00 95.12 87 LEU A O 1
ATOM 698 N N . SER A 1 88 ? 2.813 -7.528 3.153 1.00 93.50 88 SER A N 1
ATOM 699 C CA . SER A 1 88 ? 2.216 -8.764 2.633 1.00 93.50 88 SER A CA 1
ATOM 700 C C . SER A 1 88 ? 1.763 -8.655 1.172 1.00 93.50 88 SER A C 1
ATOM 702 O O . SER A 1 88 ? 1.390 -9.656 0.565 1.00 93.50 88 SER A O 1
ATOM 704 N N . ALA A 1 89 ? 1.801 -7.453 0.587 1.00 95.12 89 ALA A N 1
ATOM 705 C CA . ALA A 1 89 ? 1.366 -7.214 -0.785 1.00 95.12 89 ALA A CA 1
ATOM 706 C C . ALA A 1 89 ? 2.216 -7.992 -1.810 1.00 95.12 89 ALA A C 1
ATOM 708 O O . ALA A 1 89 ? 3.430 -8.145 -1.638 1.00 95.12 89 ALA A O 1
ATOM 709 N N . SER A 1 90 ? 1.602 -8.442 -2.908 1.00 93.62 90 SER A N 1
ATOM 710 C CA . SER A 1 90 ? 2.301 -9.120 -4.013 1.00 93.62 90 SER A CA 1
ATOM 711 C C . SER A 1 90 ? 3.288 -8.190 -4.723 1.00 93.62 90 SER A C 1
ATOM 713 O O . SER A 1 90 ? 4.414 -8.588 -5.013 1.00 93.62 90 SER A O 1
ATOM 715 N N . GLN A 1 91 ? 2.893 -6.934 -4.928 1.00 94.38 91 GLN A N 1
ATOM 716 C CA . GLN A 1 91 ? 3.747 -5.843 -5.381 1.00 94.38 91 GLN A CA 1
ATOM 717 C C . GLN A 1 91 ? 3.513 -4.600 -4.528 1.00 94.38 91 GLN A C 1
ATOM 719 O O . GLN A 1 91 ? 2.428 -4.402 -3.984 1.00 94.38 91 GLN A O 1
ATOM 724 N N . PHE A 1 92 ? 4.536 -3.759 -4.422 1.00 94.88 92 PHE A N 1
ATOM 725 C CA . PHE A 1 92 ? 4.479 -2.498 -3.699 1.00 94.88 92 PHE A CA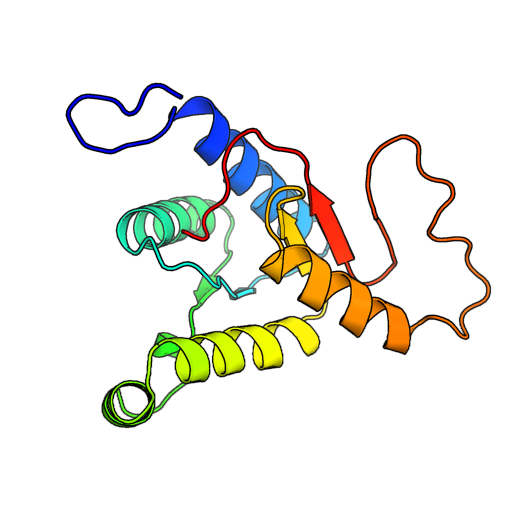 1
ATOM 726 C C . PHE A 1 92 ? 4.888 -1.336 -4.607 1.00 94.88 92 PHE A C 1
ATOM 728 O O . PHE A 1 92 ? 5.905 -1.419 -5.293 1.00 94.88 92 PHE A O 1
ATOM 735 N N . GLY A 1 93 ? 4.101 -0.259 -4.581 1.00 93.06 93 GLY A N 1
ATOM 736 C CA . GLY A 1 93 ? 4.402 1.023 -5.214 1.00 93.06 93 GLY A CA 1
ATOM 737 C C . GLY A 1 93 ? 4.450 2.120 -4.153 1.00 93.06 93 GLY A C 1
ATOM 738 O O . GLY A 1 93 ? 3.468 2.340 -3.445 1.00 93.06 93 GLY A O 1
ATOM 739 N N . GLY A 1 94 ? 5.594 2.789 -4.018 1.00 90.62 94 GLY A N 1
ATOM 740 C CA . GLY A 1 94 ? 5.829 3.802 -2.988 1.00 90.62 94 GLY A CA 1
ATOM 741 C C . GLY A 1 94 ? 6.451 5.082 -3.533 1.00 90.62 94 GLY A C 1
ATOM 742 O O . GLY A 1 94 ? 6.914 5.138 -4.665 1.00 90.62 94 GLY A O 1
ATOM 743 N N . MET A 1 95 ? 6.485 6.121 -2.705 1.00 86.88 95 MET A N 1
ATOM 744 C CA . MET A 1 95 ? 6.989 7.448 -3.067 1.00 86.88 95 MET A CA 1
ATOM 745 C C . MET A 1 95 ? 8.411 7.671 -2.548 1.00 86.88 95 MET A C 1
ATOM 747 O O . MET A 1 95 ? 8.653 7.521 -1.354 1.00 86.88 95 MET A O 1
ATOM 751 N N . ALA A 1 96 ? 9.335 8.121 -3.399 1.00 82.94 96 ALA A N 1
ATOM 752 C CA . ALA A 1 96 ? 10.750 8.302 -3.056 1.00 82.94 96 ALA A CA 1
ATOM 753 C C . ALA A 1 96 ? 10.993 9.333 -1.944 1.00 82.94 96 ALA A C 1
ATOM 755 O O . ALA A 1 96 ? 11.928 9.189 -1.162 1.00 82.94 96 ALA A O 1
ATOM 756 N N . TYR A 1 97 ? 10.134 10.347 -1.823 1.00 83.19 97 TYR A N 1
ATOM 757 C CA . TYR A 1 97 ? 10.228 11.349 -0.753 1.00 83.19 97 TYR A CA 1
ATOM 758 C C . TYR A 1 97 ? 9.510 10.935 0.544 1.00 83.19 97 TYR A C 1
ATOM 760 O O . TYR A 1 97 ? 9.450 11.717 1.489 1.00 83.19 97 TYR A O 1
ATOM 768 N N . SER A 1 98 ? 8.948 9.723 0.608 1.00 86.06 98 SER A N 1
ATOM 769 C CA . SER A 1 98 ? 8.254 9.203 1.788 1.00 86.06 98 SER A CA 1
ATOM 770 C C . SER A 1 98 ? 9.155 8.250 2.564 1.00 86.06 98 SER A C 1
ATOM 772 O O . SER A 1 98 ? 9.462 7.148 2.106 1.00 86.06 98 SER A O 1
ATOM 774 N N . SER A 1 99 ? 9.531 8.640 3.783 1.00 89.25 99 SER A N 1
ATOM 775 C CA . SER A 1 99 ? 10.247 7.753 4.708 1.00 89.25 99 SER A CA 1
ATOM 776 C C . SER A 1 99 ? 9.447 6.481 5.007 1.00 89.25 99 SER A C 1
ATOM 778 O O . SER A 1 99 ? 10.030 5.406 5.116 1.00 89.25 99 SER A O 1
ATOM 780 N N . PHE A 1 100 ? 8.116 6.567 5.075 1.00 91.69 100 PHE A N 1
ATOM 781 C CA . PHE A 1 100 ? 7.238 5.406 5.231 1.00 91.69 100 PHE A CA 1
ATOM 782 C C . PHE A 1 100 ? 7.378 4.426 4.056 1.00 91.69 100 PHE A C 1
ATOM 784 O O . PHE A 1 100 ? 7.580 3.232 4.272 1.00 91.69 100 PHE A O 1
ATOM 791 N N . SER A 1 101 ? 7.372 4.932 2.815 1.00 92.38 101 SER A N 1
ATOM 792 C CA . SER A 1 101 ? 7.552 4.096 1.617 1.00 92.38 101 SER A CA 1
ATOM 793 C C . SER A 1 101 ? 8.905 3.383 1.609 1.00 92.38 101 SER A C 1
ATOM 795 O O . SER A 1 101 ? 8.971 2.191 1.312 1.00 92.38 101 SER A O 1
ATOM 797 N N . TRP A 1 102 ? 9.974 4.082 1.999 1.00 89.81 102 TRP A N 1
ATOM 798 C CA . TRP A 1 102 ? 11.298 3.475 2.144 1.00 89.81 102 TRP A CA 1
ATOM 799 C C . TRP A 1 102 ? 11.345 2.401 3.228 1.00 89.81 102 TRP A C 1
ATOM 801 O O . TRP A 1 102 ? 11.932 1.348 2.999 1.00 89.81 102 TRP A O 1
ATOM 811 N N . ASN A 1 103 ? 10.706 2.617 4.381 1.00 93.56 103 ASN A N 1
ATOM 812 C CA . ASN A 1 103 ? 10.647 1.601 5.435 1.00 93.56 103 ASN A CA 1
ATOM 813 C C . ASN A 1 103 ? 9.954 0.320 4.947 1.00 93.56 103 ASN A C 1
ATOM 815 O O . ASN A 1 103 ? 10.443 -0.777 5.218 1.00 93.56 103 ASN A O 1
ATOM 819 N N . VAL A 1 104 ? 8.854 0.445 4.193 1.00 94.75 104 VAL A N 1
ATOM 820 C CA . VAL A 1 104 ? 8.164 -0.707 3.591 1.00 94.75 104 VAL A CA 1
ATOM 821 C C . VAL A 1 104 ? 9.077 -1.416 2.590 1.00 94.75 104 VAL A C 1
ATOM 823 O O . VAL A 1 104 ? 9.294 -2.621 2.717 1.00 94.75 104 VAL A O 1
ATOM 826 N N . ALA A 1 105 ? 9.651 -0.687 1.628 1.00 91.56 105 ALA A N 1
ATOM 827 C CA . ALA A 1 105 ? 10.491 -1.276 0.585 1.00 91.56 105 ALA A CA 1
ATOM 828 C C . ALA A 1 105 ? 11.741 -1.959 1.154 1.00 91.56 105 ALA A C 1
ATOM 830 O O . ALA A 1 105 ? 12.007 -3.112 0.828 1.00 91.56 105 ALA A O 1
ATOM 831 N N . LEU A 1 106 ? 12.462 -1.307 2.072 1.00 90.00 106 LEU A N 1
ATOM 832 C CA . LEU A 1 106 ? 13.641 -1.890 2.719 1.00 90.00 106 LEU A CA 1
ATOM 833 C C . LEU A 1 106 ? 13.285 -3.141 3.526 1.00 90.00 106 LEU A C 1
ATOM 835 O O . LEU A 1 106 ? 14.021 -4.125 3.494 1.00 90.00 106 LEU A O 1
ATOM 839 N N . LYS A 1 107 ? 12.145 -3.145 4.228 1.00 92.12 107 LYS A N 1
ATOM 840 C CA . LYS A 1 107 ? 11.702 -4.324 4.978 1.00 92.12 107 LYS A CA 1
ATOM 841 C C . LYS A 1 107 ? 11.310 -5.475 4.051 1.00 92.12 107 LYS A C 1
ATOM 843 O O . LYS A 1 107 ? 11.687 -6.609 4.335 1.00 92.12 107 LYS A O 1
ATOM 848 N N . ARG A 1 108 ? 10.609 -5.197 2.946 1.00 91.38 108 ARG A N 1
ATOM 849 C CA . ARG A 1 108 ? 10.266 -6.190 1.912 1.00 91.38 108 ARG A CA 1
ATOM 850 C C . ARG A 1 108 ? 11.506 -6.747 1.223 1.00 91.38 108 ARG A C 1
ATOM 852 O O . ARG A 1 108 ? 11.569 -7.949 0.978 1.00 91.38 108 ARG A O 1
ATOM 859 N N . HIS A 1 109 ? 12.517 -5.910 0.998 1.00 86.88 109 HIS A N 1
ATOM 860 C CA . HIS A 1 109 ? 13.792 -6.330 0.428 1.00 86.88 109 HIS A CA 1
ATOM 861 C C . HIS A 1 109 ? 14.438 -7.451 1.247 1.00 86.88 109 HIS A C 1
ATOM 863 O O . HIS A 1 109 ? 14.965 -8.409 0.682 1.00 86.88 109 HIS A O 1
ATOM 869 N N . LEU A 1 110 ? 14.310 -7.406 2.583 1.00 86.75 110 LEU A N 1
ATOM 870 C CA . LEU A 1 110 ? 14.827 -8.453 3.470 1.00 86.75 110 LEU A CA 1
ATOM 871 C C . LEU A 1 110 ? 14.264 -9.854 3.172 1.00 86.75 110 LEU A C 1
ATOM 873 O O . LEU A 1 110 ? 14.918 -10.849 3.479 1.00 86.75 110 LEU A O 1
ATOM 877 N N . PHE A 1 111 ? 13.091 -9.956 2.542 1.00 84.19 111 PHE A N 1
ATOM 878 C CA . PHE A 1 111 ? 12.500 -11.239 2.151 1.00 84.19 111 PHE A CA 1
ATOM 879 C C . PHE A 1 111 ? 13.148 -11.850 0.903 1.00 84.19 111 PHE A C 1
ATOM 881 O O . PHE A 1 111 ? 12.973 -13.041 0.649 1.00 84.19 111 PHE A O 1
ATOM 888 N N . ILE A 1 112 ? 13.918 -11.066 0.140 1.00 79.75 112 ILE A N 1
ATOM 889 C CA . ILE A 1 112 ? 14.530 -11.491 -1.123 1.00 79.75 112 ILE A CA 1
ATOM 890 C C . ILE A 1 112 ? 16.054 -11.341 -1.160 1.00 79.75 112 ILE A C 1
ATOM 892 O O . ILE A 1 112 ? 16.643 -11.703 -2.172 1.00 79.75 112 ILE A O 1
ATOM 896 N N . ILE A 1 113 ? 16.730 -10.891 -0.094 1.00 68.25 113 ILE A N 1
ATOM 897 C CA . ILE A 1 113 ? 18.202 -10.672 -0.117 1.00 68.25 113 ILE A CA 1
ATOM 898 C C . ILE A 1 113 ? 18.991 -11.933 -0.481 1.00 68.25 113 ILE A C 1
ATOM 900 O O . ILE A 1 113 ? 20.094 -11.847 -1.004 1.00 68.25 113 ILE A O 1
ATOM 904 N N . ASN A 1 114 ? 18.431 -13.112 -0.199 1.00 66.88 114 ASN A N 1
ATOM 905 C CA . ASN A 1 114 ? 19.059 -14.398 -0.506 1.00 66.88 114 ASN A CA 1
ATOM 906 C C . ASN A 1 114 ? 18.864 -14.832 -1.969 1.00 66.88 114 ASN A C 1
ATOM 908 O O . ASN A 1 114 ? 19.334 -15.897 -2.372 1.00 66.88 114 ASN A O 1
ATOM 912 N N . SER A 1 115 ? 18.138 -14.051 -2.766 1.00 64.88 115 SER A N 1
ATOM 913 C CA . SER A 1 115 ? 17.978 -14.299 -4.194 1.00 64.88 115 SER A CA 1
ATOM 914 C C . SER A 1 115 ? 19.190 -13.775 -4.971 1.00 64.88 115 SER A C 1
ATOM 916 O O . SER A 1 115 ? 19.854 -12.826 -4.569 1.00 64.88 115 SER A O 1
ATOM 918 N N . LYS A 1 116 ? 19.516 -14.430 -6.088 1.00 61.78 116 LYS A N 1
ATOM 919 C CA . LYS A 1 116 ? 20.748 -14.174 -6.855 1.00 61.78 116 LYS A CA 1
ATOM 920 C C . LYS A 1 116 ? 20.694 -12.925 -7.748 1.00 61.78 116 LYS A C 1
ATOM 922 O O . LYS A 1 116 ? 21.652 -12.686 -8.480 1.00 61.78 116 LYS A O 1
ATOM 927 N N . GLU A 1 117 ? 19.593 -12.179 -7.759 1.00 64.75 117 GLU A N 1
ATOM 928 C CA . GLU A 1 117 ? 19.434 -11.039 -8.667 1.00 64.75 117 GLU A CA 1
ATOM 929 C C . GLU A 1 117 ? 20.023 -9.760 -8.049 1.00 64.75 117 GLU A C 1
ATOM 931 O O . GLU A 1 117 ? 20.056 -9.586 -6.831 1.00 64.75 117 GLU A O 1
ATOM 936 N N . LYS A 1 118 ? 20.549 -8.870 -8.896 1.00 61.09 118 LYS A N 1
ATOM 937 C CA . LYS A 1 118 ? 21.120 -7.590 -8.468 1.00 61.09 118 LYS A CA 1
ATOM 938 C C . LYS A 1 118 ? 20.043 -6.512 -8.543 1.00 61.09 118 LYS A C 1
ATOM 940 O O . LYS A 1 118 ? 19.624 -6.138 -9.632 1.00 61.09 118 LYS A O 1
ATOM 945 N N . TYR A 1 119 ? 19.618 -6.011 -7.388 1.00 61.41 119 TYR A N 1
ATOM 946 C CA . TYR A 1 119 ? 18.475 -5.092 -7.269 1.00 61.41 119 TYR A CA 1
ATOM 947 C C . TYR A 1 119 ? 18.863 -3.616 -7.083 1.00 61.41 119 TYR A C 1
ATOM 949 O O . TYR A 1 119 ? 17.996 -2.759 -6.950 1.00 61.41 119 TYR A O 1
ATOM 957 N N . LEU A 1 120 ? 20.165 -3.309 -7.053 1.00 61.44 120 LEU A N 1
ATOM 958 C CA . LEU A 1 120 ? 20.696 -1.968 -6.767 1.00 61.44 120 LEU A CA 1
ATOM 959 C C . LEU A 1 120 ? 21.400 -1.312 -7.969 1.00 61.44 120 LEU A C 1
ATOM 961 O O . LEU A 1 120 ? 21.953 -0.227 -7.829 1.00 61.44 120 LEU A O 1
ATOM 965 N N . ASP A 1 121 ? 21.360 -1.938 -9.148 1.00 54.28 121 ASP A N 1
ATOM 966 C CA . ASP A 1 121 ? 22.120 -1.497 -10.331 1.00 54.28 121 ASP A CA 1
ATOM 967 C C . ASP A 1 121 ? 21.290 -0.603 -11.287 1.00 54.28 121 ASP A C 1
ATOM 969 O O . ASP A 1 121 ? 21.693 -0.340 -12.422 1.00 54.28 121 ASP A O 1
ATOM 973 N N . GLY A 1 122 ? 20.107 -0.146 -10.856 1.00 49.78 122 GLY A N 1
ATOM 974 C CA . GLY A 1 122 ? 19.195 0.680 -11.654 1.00 49.78 122 GLY A CA 1
ATOM 975 C C . GLY A 1 122 ? 19.537 2.181 -11.610 1.00 49.78 122 GLY A C 1
ATOM 976 O O . GLY A 1 122 ? 19.925 2.681 -10.558 1.00 49.78 122 GLY A O 1
ATOM 977 N N . PRO A 1 123 ? 19.360 2.938 -12.713 1.00 45.28 123 PRO A N 1
ATOM 978 C CA . PRO A 1 123 ? 19.874 4.303 -12.825 1.00 45.28 123 PRO A CA 1
ATOM 979 C C . PRO A 1 123 ? 19.259 5.334 -11.861 1.00 45.28 123 PRO A C 1
ATOM 981 O O . PRO A 1 123 ? 19.978 6.258 -11.506 1.00 45.28 123 PRO A O 1
ATOM 984 N N . LEU A 1 124 ? 17.996 5.210 -11.417 1.00 54.88 124 LEU A N 1
ATOM 985 C CA . LEU A 1 124 ? 17.332 6.213 -10.547 1.00 54.88 124 LEU A CA 1
ATOM 986 C C . LEU A 1 124 ? 16.136 5.682 -9.704 1.00 54.88 124 LEU A C 1
ATOM 988 O O . LEU A 1 124 ? 15.344 6.466 -9.195 1.00 54.88 124 LEU A O 1
ATOM 992 N N . VAL A 1 125 ? 15.946 4.368 -9.542 1.00 58.91 125 VAL A N 1
ATOM 993 C CA . VAL A 1 125 ? 14.722 3.795 -8.933 1.00 58.91 125 VAL A CA 1
ATOM 994 C C . VAL A 1 125 ? 15.097 2.559 -8.119 1.00 58.91 125 VAL A C 1
ATOM 996 O O . VAL A 1 125 ? 15.694 1.637 -8.673 1.00 58.91 125 VAL A O 1
ATOM 999 N N . PHE A 1 126 ? 14.740 2.507 -6.827 1.00 67.56 126 PHE A N 1
ATOM 1000 C CA . PHE A 1 126 ? 14.772 1.239 -6.091 1.00 67.56 126 PHE A CA 1
ATOM 1001 C C . PHE A 1 126 ? 13.655 0.358 -6.652 1.00 67.56 126 PHE A C 1
ATOM 1003 O O . PHE A 1 126 ? 12.471 0.623 -6.422 1.00 67.56 126 PHE A O 1
ATOM 1010 N N . ASN A 1 127 ? 14.049 -0.625 -7.458 1.00 75.06 127 ASN A N 1
ATOM 1011 C CA . ASN A 1 127 ? 13.158 -1.551 -8.134 1.00 75.06 127 ASN A CA 1
ATOM 1012 C C . ASN A 1 127 ? 13.660 -2.970 -7.880 1.00 75.06 127 ASN A C 1
ATOM 1014 O O . ASN A 1 127 ? 14.683 -3.385 -8.430 1.00 75.06 127 ASN A O 1
ATOM 1018 N N . ASP A 1 128 ? 12.950 -3.691 -7.023 1.00 77.69 128 ASP A N 1
ATOM 1019 C CA . ASP A 1 128 ? 13.178 -5.106 -6.786 1.00 77.69 128 ASP A CA 1
ATOM 1020 C C . ASP A 1 128 ? 11.938 -5.926 -7.151 1.00 77.69 128 ASP A C 1
ATOM 1022 O O . ASP A 1 128 ? 10.895 -5.391 -7.522 1.00 77.69 128 ASP A O 1
ATOM 1026 N N . LYS A 1 129 ? 12.042 -7.255 -7.051 1.00 77.44 129 LYS A N 1
ATOM 1027 C CA . LYS A 1 129 ? 10.945 -8.168 -7.406 1.00 77.44 129 LYS A CA 1
ATOM 1028 C C . LYS A 1 129 ? 9.623 -7.858 -6.681 1.00 77.44 129 LYS A C 1
ATOM 1030 O O . LYS A 1 129 ? 8.559 -8.261 -7.146 1.00 77.44 129 LYS A O 1
ATOM 1035 N N . LEU A 1 130 ? 9.688 -7.207 -5.523 1.00 78.81 130 LEU A N 1
ATOM 1036 C CA . LEU A 1 130 ? 8.563 -6.955 -4.635 1.00 78.81 130 LEU A CA 1
ATOM 1037 C C . LEU A 1 130 ? 8.143 -5.484 -4.591 1.00 78.81 130 LEU A C 1
ATOM 1039 O O . LEU A 1 130 ? 7.009 -5.213 -4.188 1.00 78.81 130 LEU A O 1
ATOM 1043 N N . SER A 1 131 ? 9.029 -4.546 -4.918 1.00 83.00 131 SER A N 1
ATOM 1044 C CA . SER A 1 131 ? 8.890 -3.140 -4.545 1.00 83.00 131 SER A CA 1
ATOM 1045 C C . SER A 1 131 ? 9.429 -2.205 -5.617 1.00 83.00 131 SER A C 1
ATOM 1047 O O . SER A 1 131 ? 10.565 -2.343 -6.061 1.00 83.00 131 SER A O 1
ATOM 1049 N N . GLN A 1 132 ? 8.641 -1.181 -5.934 1.00 85.94 132 GLN A N 1
ATOM 1050 C CA . GLN A 1 132 ? 9.010 -0.089 -6.821 1.00 85.94 132 GLN A CA 1
ATOM 1051 C C . GLN A 1 132 ? 8.809 1.255 -6.110 1.00 85.94 132 GLN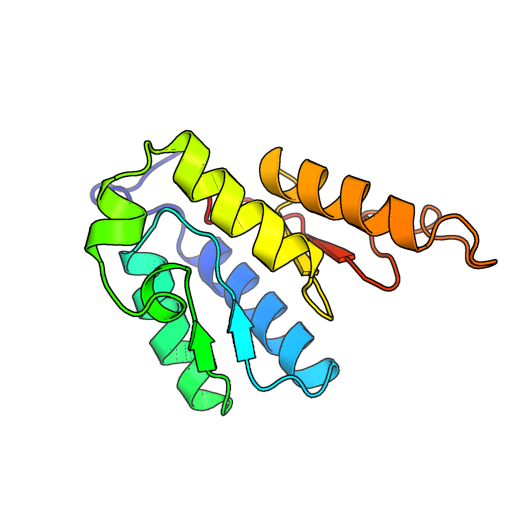 A C 1
ATOM 1053 O O . GLN A 1 132 ? 7.723 1.556 -5.608 1.00 85.94 132 GLN A O 1
ATOM 1058 N N . ILE A 1 133 ? 9.866 2.068 -6.047 1.00 83.31 133 ILE A N 1
ATOM 1059 C CA . ILE A 1 133 ? 9.841 3.408 -5.445 1.00 83.31 133 ILE A CA 1
ATOM 1060 C C . ILE A 1 133 ? 9.904 4.479 -6.533 1.00 83.31 133 ILE A C 1
ATOM 1062 O O . ILE A 1 133 ? 10.906 4.601 -7.228 1.00 83.31 133 ILE A O 1
ATOM 1066 N N . TYR A 1 134 ? 8.862 5.295 -6.644 1.00 79.12 134 TYR A N 1
ATOM 1067 C CA . TYR A 1 134 ? 8.733 6.326 -7.664 1.00 79.12 134 TYR A CA 1
ATOM 1068 C C . TYR A 1 134 ? 9.134 7.710 -7.159 1.00 79.12 134 TYR A C 1
ATOM 1070 O O . TYR A 1 134 ? 8.688 8.163 -6.101 1.00 79.12 134 TYR A O 1
ATOM 1078 N N . GLU A 1 135 ? 9.911 8.433 -7.958 1.00 72.50 135 GLU A N 1
ATOM 1079 C CA . GLU A 1 135 ? 10.188 9.848 -7.735 1.00 72.50 135 GLU A CA 1
ATOM 1080 C C . GLU A 1 135 ? 9.117 10.707 -8.427 1.00 72.50 135 GLU A C 1
ATOM 1082 O O . GLU A 1 135 ? 9.181 10.979 -9.624 1.00 72.50 135 GLU A O 1
ATOM 1087 N N . PHE A 1 136 ? 8.111 11.145 -7.666 1.00 61.28 136 PHE A N 1
ATOM 1088 C CA . PHE A 1 136 ? 7.209 12.226 -8.080 1.00 61.28 136 PHE A CA 1
ATOM 1089 C C . PHE A 1 136 ? 7.283 13.364 -7.068 1.00 61.28 136 PHE A C 1
ATOM 1091 O O . PHE A 1 136 ? 7.497 13.130 -5.881 1.00 61.28 136 PHE A O 1
ATOM 1098 N N . ALA A 1 137 ? 7.054 14.602 -7.505 1.00 51.03 137 ALA A N 1
ATOM 1099 C CA . ALA A 1 137 ? 7.148 15.783 -6.643 1.00 51.03 137 ALA A CA 1
ATOM 1100 C C . ALA A 1 137 ? 6.111 15.825 -5.489 1.00 51.03 137 ALA A C 1
ATOM 1102 O O . ALA A 1 137 ? 6.167 16.725 -4.648 1.00 51.03 137 ALA A O 1
ATOM 1103 N N . ALA A 1 138 ? 5.177 14.864 -5.416 1.00 52.91 138 ALA A N 1
ATOM 1104 C CA . ALA A 1 138 ? 4.139 14.777 -4.390 1.00 52.91 138 ALA A CA 1
ATOM 1105 C C . ALA A 1 138 ? 3.898 13.334 -3.915 1.00 52.91 138 ALA A C 1
ATOM 1107 O O . ALA A 1 138 ? 3.901 12.411 -4.718 1.00 52.91 138 ALA A O 1
ATOM 1108 N N . CYS A 1 139 ? 3.650 13.159 -2.611 1.00 49.44 139 CYS A N 1
ATOM 1109 C CA . CYS A 1 139 ? 3.283 11.891 -1.975 1.00 49.44 139 CYS A CA 1
ATOM 1110 C C . CYS A 1 139 ? 1.852 11.966 -1.405 1.00 49.44 139 CYS A C 1
ATOM 1112 O O . CYS A 1 139 ? 1.437 13.026 -0.937 1.00 49.44 139 CYS A O 1
ATOM 1114 N N . LEU A 1 140 ? 1.123 10.841 -1.415 1.00 51.31 140 LEU A N 1
ATOM 1115 C CA . LEU A 1 140 ? -0.213 10.686 -0.805 1.00 51.31 140 LEU A CA 1
ATOM 1116 C C . LEU A 1 140 ? -0.171 10.590 0.731 1.00 51.31 140 LEU A C 1
ATOM 1118 O O . LEU A 1 140 ? -1.219 10.568 1.379 1.00 51.31 140 LEU A O 1
ATOM 1122 N N . TRP A 1 141 ? 1.022 10.494 1.314 1.00 46.41 141 TRP A N 1
ATOM 1123 C CA . TRP A 1 141 ? 1.229 10.485 2.755 1.00 46.41 141 TRP A CA 1
ATOM 1124 C C . TRP A 1 141 ? 1.542 11.912 3.247 1.00 46.41 141 TRP A C 1
ATOM 1126 O O . TRP A 1 141 ? 2.316 12.603 2.574 1.00 46.41 141 TRP A O 1
ATOM 1136 N N . PRO A 1 142 ? 0.927 12.379 4.352 1.00 39.50 142 PRO A N 1
ATOM 1137 C CA . PRO A 1 142 ? 1.208 13.691 4.937 1.00 39.50 142 PRO A CA 1
ATOM 1138 C C . PRO A 1 142 ? 2.634 13.825 5.488 1.00 39.50 142 PRO A C 1
ATOM 1140 O O . PRO A 1 142 ? 3.187 12.820 5.989 1.00 39.50 142 PRO A O 1
#

Secondary structure (DSSP, 8-state):
----TTS---HHHHHHHHHHHHHHHHHTT--EEE---S-HHHHHHHHHHHHTTT-EEE-HHHH-S-THHHHTS-HHHHHHHHHHHHHH-SSEEEETT-HHHHHHHHHHHTTTTTSSS--S--SS--B-SSEEEE--S--S--

pLDDT: mean 81.69, std 17.19, range [34.47, 97.69]

Radius of gyration: 15.63 Å; chains: 1; bounding box: 38×43×35 Å

Organism: NCBI:txid708192

Foldseek 3Di:
DDQPPVRDDDPVLLVVQLVVVLVVCVVVVHQEDEDDFPDPVSLVVSQVVSVVVNHHYDYPCNVDPDPVVVVVDDPVRSVVVVLVVLLVDQAEEEEPPDPSLVVSLVSNVVVCVPPPDDQPPDDPWRDDSHYTYDYTPDGRYD